Protein AF-A0A2N3GBC1-F1 (afdb_monomer_lite)

Sequence (72 aa):
MMREYDYFEWVAQRRGSMRALAQMASQPRRRTRPRTAEETRMLERSALSAMKRRELEGRLVRTAPREYVLRG

Secondary structure (DSSP, 8-state):
-PPPPPHHHHHHHHHHHHHHHHHHHHS--------SHHHHHHHHHHHHHHHHHHHHTT-EEE-SSS-EEE--

Structure (mmCIF, N/CA/C/O backbone):
data_AF-A0A2N3GBC1-F1
#
_entry.id   AF-A0A2N3GBC1-F1
#
loop_
_atom_site.group_PDB
_atom_site.id
_atom_site.type_symbol
_atom_site.label_atom_id
_atom_site.label_alt_id
_atom_site.label_comp_id
_atom_site.label_asym_id
_atom_site.label_entity_id
_atom_site.label_seq_id
_atom_site.pdbx_PDB_ins_code
_atom_site.Cartn_x
_atom_site.Cartn_y
_atom_site.Cartn_z
_atom_site.occupancy
_atom_site.B_iso_or_equiv
_atom_site.auth_seq_id
_atom_site.auth_comp_id
_atom_site.auth_asym_id
_atom_site.auth_atom_id
_atom_site.pdbx_PDB_model_num
ATOM 1 N N . MET A 1 1 ? 7.967 23.945 -18.309 1.00 41.91 1 MET A N 1
ATOM 2 C CA . MET A 1 1 ? 8.093 23.667 -19.756 1.00 41.91 1 MET A CA 1
ATOM 3 C C . MET A 1 1 ? 7.478 22.304 -20.031 1.00 41.91 1 MET A C 1
ATOM 5 O O . MET A 1 1 ? 7.943 21.337 -19.443 1.00 41.91 1 MET A O 1
ATOM 9 N N . MET A 1 2 ? 6.421 22.225 -20.845 1.00 56.09 2 MET A N 1
ATOM 10 C CA . MET A 1 2 ? 5.951 20.949 -21.400 1.00 56.09 2 MET A CA 1
ATOM 11 C C . MET A 1 2 ? 6.758 20.679 -22.670 1.00 56.09 2 MET A C 1
ATOM 13 O O . MET A 1 2 ? 6.780 21.525 -23.557 1.00 56.09 2 MET A O 1
ATOM 17 N N . ARG A 1 3 ? 7.467 19.549 -22.725 1.00 70.62 3 ARG A N 1
ATOM 18 C CA . ARG A 1 3 ? 8.116 19.077 -23.951 1.00 70.62 3 ARG A CA 1
ATOM 19 C C . ARG A 1 3 ? 7.069 18.310 -24.755 1.00 70.62 3 ARG A C 1
ATOM 21 O O . ARG A 1 3 ? 6.454 17.393 -24.215 1.00 70.62 3 ARG A O 1
ATOM 28 N N . GLU A 1 4 ? 6.859 18.697 -26.006 1.00 79.56 4 GLU A N 1
ATOM 29 C CA . GLU A 1 4 ? 6.047 17.921 -26.942 1.00 79.56 4 GLU A CA 1
ATOM 30 C C . GLU A 1 4 ? 6.844 16.683 -27.358 1.00 79.56 4 GLU A C 1
ATOM 32 O O . GLU A 1 4 ? 8.002 16.790 -27.762 1.00 79.56 4 GLU A O 1
ATOM 37 N N . TYR A 1 5 ? 6.246 15.509 -27.176 1.00 79.94 5 TYR A N 1
ATOM 38 C CA . TYR A 1 5 ? 6.827 14.236 -27.587 1.00 79.94 5 TYR A CA 1
ATOM 39 C C . TYR A 1 5 ? 6.192 13.819 -28.906 1.00 79.94 5 TYR A C 1
ATOM 41 O O . TYR A 1 5 ? 4.964 13.861 -29.033 1.00 79.94 5 TYR A O 1
ATOM 49 N N . ASP A 1 6 ? 7.003 13.366 -29.860 1.00 86.75 6 ASP A N 1
ATOM 50 C CA . ASP A 1 6 ? 6.454 12.640 -31.001 1.00 86.75 6 ASP A CA 1
ATOM 51 C C . ASP A 1 6 ? 5.887 11.278 -30.550 1.00 86.75 6 ASP A C 1
ATOM 53 O O . ASP A 1 6 ? 6.118 10.806 -29.428 1.00 86.75 6 ASP A O 1
ATOM 57 N N . TYR A 1 7 ? 5.098 10.638 -31.415 1.00 76.69 7 TYR A N 1
ATOM 58 C CA . TYR A 1 7 ? 4.444 9.372 -31.081 1.00 76.69 7 TYR A CA 1
ATOM 59 C C . TYR A 1 7 ? 5.447 8.285 -30.655 1.00 76.69 7 TYR A C 1
ATOM 61 O O . TYR A 1 7 ? 5.173 7.525 -29.723 1.00 76.69 7 TYR A O 1
ATOM 69 N N . PHE A 1 8 ? 6.620 8.212 -31.287 1.00 81.06 8 PHE A N 1
ATOM 70 C CA . PHE A 1 8 ? 7.616 7.180 -31.007 1.00 81.06 8 PHE A CA 1
ATOM 71 C C . PHE A 1 8 ? 8.381 7.460 -29.711 1.00 81.06 8 PHE A C 1
ATOM 73 O O . PHE A 1 8 ? 8.577 6.537 -28.916 1.00 81.06 8 PHE A O 1
ATOM 80 N N . GLU A 1 9 ? 8.743 8.716 -29.452 1.00 74.94 9 GLU A N 1
ATOM 81 C CA . GLU A 1 9 ? 9.329 9.172 -28.194 1.00 74.94 9 GLU A CA 1
ATOM 82 C C . GLU A 1 9 ? 8.365 8.928 -27.028 1.00 74.94 9 GLU A C 1
ATOM 84 O O . GLU A 1 9 ? 8.770 8.395 -25.991 1.00 74.94 9 GLU A O 1
ATOM 89 N N . TRP A 1 10 ? 7.074 9.221 -27.210 1.00 77.62 10 TRP A N 1
ATOM 90 C CA . TRP A 1 10 ? 6.049 8.954 -26.204 1.00 77.62 10 TRP A CA 1
ATOM 91 C C . TRP A 1 10 ? 5.882 7.454 -25.941 1.00 77.62 10 TRP A C 1
ATOM 93 O O . TRP A 1 10 ? 5.844 7.030 -24.783 1.00 77.62 10 TRP A O 1
ATOM 103 N N . VAL A 1 11 ? 5.844 6.616 -26.987 1.00 74.81 11 VAL A N 1
ATOM 104 C CA . VAL A 1 11 ? 5.785 5.151 -26.833 1.00 74.81 11 VAL A CA 1
ATOM 105 C C . VAL A 1 11 ? 7.040 4.620 -26.131 1.00 74.81 11 VAL A C 1
ATOM 107 O O . VAL A 1 11 ? 6.921 3.765 -25.250 1.00 74.81 11 VAL A O 1
ATOM 110 N N . ALA A 1 12 ? 8.233 5.119 -26.463 1.00 70.75 12 ALA A N 1
ATOM 111 C CA . ALA A 1 12 ? 9.491 4.706 -25.841 1.00 70.75 12 ALA A CA 1
ATOM 112 C C . ALA A 1 12 ? 9.559 5.112 -24.360 1.00 70.75 12 ALA A C 1
ATOM 114 O O . ALA A 1 12 ? 9.863 4.277 -23.502 1.00 70.75 12 ALA A O 1
ATOM 115 N N . GLN A 1 13 ? 9.191 6.354 -24.039 1.00 77.00 13 GLN A N 1
ATOM 116 C CA . GLN A 1 13 ? 9.126 6.859 -22.668 1.00 77.00 13 GLN A CA 1
ATOM 117 C C . GLN A 1 13 ? 8.087 6.093 -21.841 1.00 77.00 13 GLN A C 1
ATOM 119 O O . GLN A 1 13 ? 8.366 5.690 -20.709 1.00 77.00 13 GLN A O 1
ATOM 124 N N . ARG A 1 14 ? 6.907 5.826 -22.417 1.00 75.31 14 ARG A N 1
ATOM 125 C CA . ARG A 1 14 ? 5.827 5.079 -21.761 1.00 75.31 14 ARG A CA 1
ATOM 126 C C . ARG A 1 14 ? 6.182 3.605 -21.563 1.00 75.31 14 ARG A C 1
ATOM 128 O O . ARG A 1 14 ? 5.863 3.039 -20.524 1.00 75.31 14 ARG A O 1
ATOM 135 N N . ARG A 1 15 ? 6.889 2.970 -22.502 1.00 70.81 15 ARG A N 1
ATOM 136 C CA . ARG A 1 15 ? 7.420 1.605 -22.323 1.00 70.81 15 ARG A CA 1
ATOM 137 C C . ARG A 1 15 ? 8.505 1.555 -21.247 1.00 70.81 15 ARG A C 1
ATOM 139 O O . ARG A 1 15 ? 8.504 0.629 -20.436 1.00 70.81 15 ARG A O 1
ATOM 146 N N . GLY A 1 16 ? 9.389 2.553 -21.202 1.00 72.50 16 GLY A N 1
ATOM 147 C CA . GLY A 1 16 ? 10.410 2.691 -20.161 1.00 72.50 16 GLY A CA 1
ATOM 148 C C . GLY A 1 16 ? 9.808 2.846 -18.762 1.00 72.50 16 GLY A C 1
ATOM 149 O O . GLY A 1 16 ? 10.209 2.139 -17.837 1.00 72.50 16 GLY A O 1
ATOM 150 N N . SER A 1 17 ? 8.785 3.694 -18.615 1.00 74.88 17 SER A N 1
ATOM 151 C CA . SER A 1 17 ? 8.089 3.893 -17.338 1.00 74.88 17 SER A CA 1
ATOM 152 C C . SER A 1 17 ? 7.247 2.682 -16.930 1.00 74.88 17 SER A C 1
ATOM 154 O O . SER A 1 17 ? 7.280 2.290 -15.766 1.00 74.88 17 SER A O 1
ATOM 156 N N . MET A 1 18 ? 6.570 2.018 -17.872 1.00 71.06 18 MET A N 1
ATOM 157 C CA . MET A 1 18 ? 5.841 0.770 -17.610 1.00 71.06 18 MET A CA 1
ATOM 158 C C . MET A 1 18 ? 6.773 -0.351 -17.145 1.00 71.06 18 MET A C 1
ATOM 160 O O . MET A 1 18 ? 6.424 -1.092 -16.228 1.00 71.06 18 MET A O 1
ATOM 164 N N . ARG A 1 19 ? 7.976 -0.457 -17.723 1.00 73.31 19 ARG A N 1
ATOM 165 C CA . ARG A 1 19 ? 8.993 -1.422 -17.283 1.00 73.31 19 ARG A CA 1
ATOM 166 C C . ARG A 1 19 ? 9.475 -1.123 -15.863 1.00 73.31 19 ARG A C 1
ATOM 168 O O . ARG A 1 19 ? 9.577 -2.051 -15.067 1.00 73.31 19 ARG A O 1
ATOM 175 N N . ALA A 1 20 ? 9.717 0.145 -15.531 1.00 65.38 20 ALA A N 1
ATOM 176 C CA . ALA A 1 20 ? 10.097 0.559 -14.179 1.00 65.38 20 ALA A CA 1
ATOM 177 C C . ALA A 1 20 ? 8.975 0.296 -13.156 1.00 65.38 20 ALA A C 1
ATOM 179 O O . ALA A 1 20 ? 9.231 -0.248 -12.083 1.00 65.38 20 ALA A O 1
ATOM 180 N N . LEU A 1 21 ? 7.721 0.593 -13.509 1.00 66.69 21 LEU A N 1
ATOM 181 C CA . LEU A 1 21 ? 6.549 0.298 -12.678 1.00 66.69 21 LEU A CA 1
ATOM 182 C C . LEU A 1 21 ? 6.365 -1.208 -12.466 1.00 66.69 21 LEU A C 1
ATOM 184 O O . LEU A 1 21 ? 6.140 -1.642 -11.338 1.00 66.69 21 LEU A O 1
ATOM 188 N N . ALA A 1 22 ? 6.508 -2.011 -13.522 1.00 73.31 22 ALA A N 1
ATOM 189 C CA . ALA A 1 22 ? 6.444 -3.466 -13.435 1.00 73.31 22 ALA A CA 1
ATOM 190 C C . ALA A 1 22 ? 7.575 -4.026 -12.562 1.00 73.31 22 ALA A C 1
ATOM 192 O O . ALA A 1 22 ? 7.327 -4.893 -11.730 1.00 73.31 22 ALA A O 1
ATOM 193 N N . GLN A 1 23 ? 8.795 -3.490 -12.682 1.00 72.81 23 GLN A N 1
ATOM 194 C CA . GLN A 1 23 ? 9.919 -3.854 -11.817 1.00 72.81 23 GLN A CA 1
ATOM 195 C C . GLN A 1 23 ? 9.633 -3.522 -10.349 1.00 72.81 23 GLN A C 1
ATOM 197 O O . GLN A 1 23 ? 9.796 -4.392 -9.496 1.00 72.81 23 GLN A O 1
ATOM 202 N N . MET A 1 24 ? 9.133 -2.321 -10.048 1.00 61.72 24 MET A N 1
ATOM 203 C CA . MET A 1 24 ? 8.751 -1.927 -8.686 1.00 61.72 24 MET A CA 1
ATOM 204 C C . MET A 1 24 ? 7.617 -2.791 -8.118 1.00 61.72 24 MET A C 1
ATOM 206 O O . MET A 1 24 ? 7.671 -3.181 -6.955 1.00 61.72 24 MET A O 1
ATOM 210 N N . ALA A 1 25 ? 6.609 -3.126 -8.927 1.00 67.25 25 ALA A N 1
ATOM 211 C CA . ALA A 1 25 ? 5.511 -4.008 -8.532 1.00 67.25 25 ALA A CA 1
ATOM 212 C C . ALA A 1 25 ? 5.958 -5.469 -8.344 1.00 67.25 25 ALA A C 1
ATOM 214 O O . ALA A 1 25 ? 5.427 -6.163 -7.479 1.00 67.25 25 ALA A O 1
ATOM 215 N N . SER A 1 26 ? 6.942 -5.924 -9.126 1.00 70.94 26 SER A N 1
ATOM 216 C CA . SER A 1 26 ? 7.510 -7.275 -9.039 1.00 70.94 26 SER A CA 1
ATOM 217 C C . SER A 1 26 ? 8.479 -7.459 -7.873 1.00 70.94 26 SER A C 1
ATOM 219 O O . SER A 1 26 ? 8.788 -8.597 -7.520 1.00 70.94 26 SER A O 1
ATOM 221 N N . GLN A 1 27 ? 8.964 -6.370 -7.259 1.00 69.69 27 GLN A N 1
ATOM 222 C CA . GLN A 1 27 ? 9.801 -6.496 -6.076 1.00 69.69 27 GLN A CA 1
ATOM 223 C C . GLN A 1 27 ? 8.975 -7.137 -4.958 1.00 69.69 27 GLN A C 1
ATOM 225 O O . GLN A 1 27 ? 7.945 -6.581 -4.556 1.00 69.69 27 GLN A O 1
ATOM 230 N N . PRO A 1 28 ? 9.407 -8.295 -4.424 1.00 63.03 28 PRO A N 1
ATOM 231 C CA . PRO A 1 28 ? 8.717 -8.902 -3.307 1.00 63.03 28 PRO A CA 1
ATOM 232 C C . PRO A 1 28 ? 8.737 -7.891 -2.167 1.00 63.03 28 PRO A C 1
ATOM 234 O O . PRO A 1 28 ? 9.807 -7.486 -1.705 1.00 63.03 28 PRO A O 1
ATOM 237 N N . ARG A 1 29 ? 7.548 -7.459 -1.730 1.00 65.81 29 ARG A N 1
ATOM 238 C CA . ARG A 1 29 ? 7.400 -6.598 -0.557 1.00 65.81 29 ARG A CA 1
ATOM 239 C C . ARG A 1 29 ? 8.021 -7.338 0.620 1.00 65.81 29 ARG A C 1
ATOM 241 O O . ARG A 1 29 ? 7.380 -8.199 1.223 1.00 65.81 29 ARG A O 1
ATOM 248 N N . ARG A 1 30 ? 9.281 -7.028 0.938 1.00 58.91 30 ARG A N 1
ATOM 249 C CA . ARG A 1 30 ? 9.935 -7.518 2.146 1.00 58.91 30 ARG A CA 1
ATOM 250 C C . ARG A 1 30 ? 9.125 -6.965 3.306 1.00 58.91 30 ARG A C 1
ATOM 252 O O . ARG A 1 30 ? 9.240 -5.794 3.646 1.00 58.91 30 ARG A O 1
ATOM 259 N N . ARG A 1 31 ? 8.279 -7.812 3.896 1.00 58.66 31 ARG A N 1
ATOM 260 C CA . ARG A 1 31 ? 7.703 -7.562 5.215 1.00 58.66 31 ARG A CA 1
ATOM 261 C C . ARG A 1 31 ? 8.867 -7.590 6.198 1.00 58.66 31 ARG A C 1
ATOM 263 O O . ARG A 1 31 ? 9.192 -8.634 6.756 1.00 58.66 31 ARG A O 1
ATOM 270 N N . THR A 1 32 ? 9.554 -6.462 6.348 1.00 65.88 32 THR A N 1
ATOM 271 C CA . THR A 1 32 ? 10.495 -6.264 7.442 1.00 65.88 32 THR A CA 1
ATOM 272 C C . THR A 1 32 ? 9.676 -6.347 8.716 1.00 65.88 32 THR A C 1
ATOM 274 O O . THR A 1 32 ? 8.797 -5.516 8.947 1.00 65.88 32 THR A O 1
ATOM 277 N N . ARG A 1 33 ? 9.901 -7.398 9.508 1.00 67.56 33 ARG A N 1
ATOM 278 C CA . ARG A 1 33 ? 9.368 -7.431 10.869 1.00 67.56 33 ARG A CA 1
ATOM 279 C C . ARG A 1 33 ? 9.888 -6.180 11.589 1.00 67.56 33 ARG A C 1
ATOM 281 O O . ARG A 1 33 ? 11.064 -5.858 11.384 1.00 67.56 33 ARG A O 1
ATOM 288 N N . PRO A 1 34 ? 9.045 -5.475 12.362 1.00 68.38 34 PRO A N 1
ATOM 289 C CA . PRO A 1 34 ? 9.502 -4.331 13.138 1.00 68.38 34 PRO A CA 1
ATOM 290 C C . PRO A 1 34 ? 10.669 -4.785 14.015 1.00 68.38 34 PRO A C 1
ATOM 292 O O . PRO A 1 34 ? 10.596 -5.823 14.676 1.00 68.38 34 PRO A O 1
ATOM 295 N N . ARG A 1 35 ? 11.783 -4.064 13.926 1.00 72.12 35 ARG A N 1
ATOM 296 C CA . ARG A 1 35 ? 13.040 -4.397 14.599 1.00 72.12 35 ARG A CA 1
ATOM 297 C C . ARG A 1 35 ? 13.073 -3.856 16.024 1.00 72.12 35 ARG A C 1
ATOM 299 O O . ARG A 1 35 ? 13.826 -4.380 16.838 1.00 72.12 35 ARG A O 1
ATOM 306 N N . THR A 1 36 ? 12.265 -2.839 16.330 1.00 86.31 36 THR A N 1
ATOM 307 C CA . THR A 1 36 ? 12.245 -2.170 17.638 1.00 86.31 36 THR A CA 1
ATOM 308 C C . THR A 1 36 ? 10.841 -2.123 18.243 1.00 86.31 36 THR A C 1
ATOM 310 O O . THR A 1 36 ? 9.827 -2.172 17.544 1.00 86.31 36 THR A O 1
ATOM 313 N N . ALA A 1 37 ? 10.766 -1.995 19.571 1.00 85.81 37 ALA A N 1
ATOM 314 C CA . ALA A 1 37 ? 9.491 -1.839 20.272 1.00 85.81 37 ALA A CA 1
ATOM 315 C C . ALA A 1 37 ? 8.758 -0.544 19.864 1.00 85.81 37 ALA A C 1
ATOM 317 O O . ALA A 1 37 ? 7.528 -0.501 19.847 1.00 85.81 37 ALA A O 1
ATOM 318 N N . GLU A 1 38 ? 9.504 0.505 19.505 1.00 84.56 38 GLU A N 1
ATOM 319 C CA . GLU A 1 38 ? 8.947 1.769 19.016 1.00 84.56 38 GLU A CA 1
ATOM 320 C C . GLU A 1 38 ? 8.302 1.627 17.638 1.00 84.56 38 GLU A C 1
ATOM 322 O O . GLU A 1 38 ? 7.191 2.121 17.440 1.00 84.56 38 GLU A O 1
ATOM 327 N N . GLU A 1 39 ? 8.943 0.902 16.716 1.00 74.06 39 GLU A N 1
ATOM 328 C CA . GLU A 1 39 ? 8.367 0.583 15.406 1.00 74.06 39 GLU A CA 1
ATOM 329 C C . GLU A 1 39 ? 7.064 -0.206 15.559 1.00 74.06 39 GLU A C 1
ATOM 331 O O . GLU A 1 39 ? 6.066 0.124 14.917 1.00 74.06 39 GLU A O 1
ATOM 336 N N . THR A 1 40 ? 7.027 -1.186 16.465 1.00 84.50 40 THR A N 1
ATOM 337 C CA . THR A 1 40 ? 5.803 -1.939 16.773 1.00 84.50 40 THR A CA 1
ATOM 338 C C . THR A 1 40 ? 4.694 -1.021 17.299 1.00 84.50 40 THR A C 1
ATOM 340 O O . THR A 1 40 ? 3.593 -1.020 16.750 1.00 84.50 40 THR A O 1
ATOM 343 N N . ARG A 1 41 ? 4.982 -0.149 18.279 1.00 84.81 41 ARG A N 1
ATOM 344 C CA . ARG A 1 41 ? 4.000 0.822 18.812 1.00 84.81 41 ARG A CA 1
ATOM 345 C C . ARG A 1 41 ? 3.531 1.833 17.760 1.00 84.81 41 ARG A C 1
ATOM 347 O O . ARG A 1 41 ? 2.386 2.286 17.784 1.00 84.81 41 ARG A O 1
ATOM 354 N N . MET A 1 42 ? 4.409 2.253 16.849 1.00 85.00 42 MET A N 1
ATOM 355 C CA . MET A 1 42 ? 4.058 3.129 15.725 1.00 85.00 42 MET A CA 1
ATOM 356 C C . MET A 1 42 ? 3.109 2.422 14.746 1.00 85.00 42 MET A C 1
ATOM 358 O O . MET A 1 42 ? 2.122 3.024 14.308 1.00 85.00 42 MET A O 1
ATOM 362 N N . LEU A 1 43 ? 3.367 1.148 14.437 1.00 79.56 43 LEU A N 1
ATOM 363 C CA . LEU A 1 43 ? 2.499 0.326 13.591 1.00 79.56 43 LEU A CA 1
ATOM 364 C C . LEU A 1 43 ? 1.128 0.099 14.237 1.00 79.56 43 LEU A C 1
ATOM 366 O O . LEU A 1 43 ? 0.116 0.271 13.562 1.00 79.56 43 LEU A O 1
ATOM 370 N N . GLU A 1 44 ? 1.075 -0.193 15.539 1.00 80.00 44 GLU A N 1
ATOM 371 C CA . GLU A 1 44 ? -0.178 -0.328 16.297 1.00 80.00 44 GLU A CA 1
ATOM 372 C C . GLU A 1 44 ? -1.007 0.965 16.258 1.00 80.00 44 GLU A C 1
ATOM 374 O O . GLU A 1 44 ? -2.192 0.939 15.918 1.00 80.00 44 GLU A O 1
ATOM 379 N N . ARG A 1 45 ? -0.383 2.127 16.512 1.00 80.94 45 ARG A N 1
ATOM 380 C CA . ARG A 1 45 ? -1.047 3.4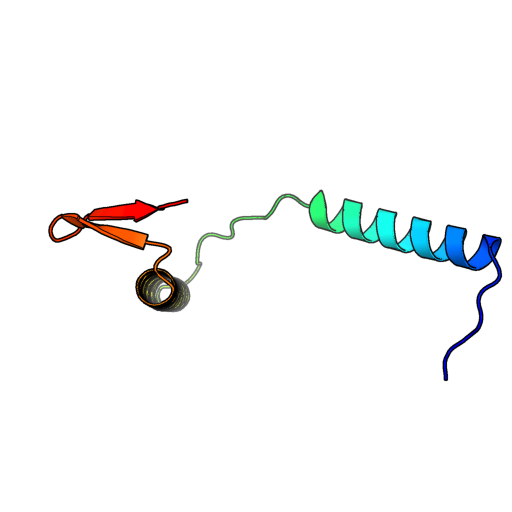43 16.414 1.00 80.94 45 ARG A CA 1
ATOM 381 C C . ARG A 1 45 ? -1.565 3.733 15.005 1.00 80.94 45 ARG A C 1
ATOM 383 O O . ARG A 1 45 ? -2.666 4.268 14.847 1.00 80.94 45 ARG A O 1
ATOM 390 N N . SER A 1 46 ? -0.795 3.363 13.985 1.00 76.00 46 SER A N 1
ATOM 391 C CA . SER A 1 46 ? -1.180 3.524 12.580 1.00 76.00 46 SER A CA 1
ATOM 392 C C . SER A 1 46 ? -2.360 2.622 12.214 1.00 76.00 46 SER A C 1
ATOM 394 O O . SER A 1 46 ? -3.305 3.088 11.576 1.00 76.00 4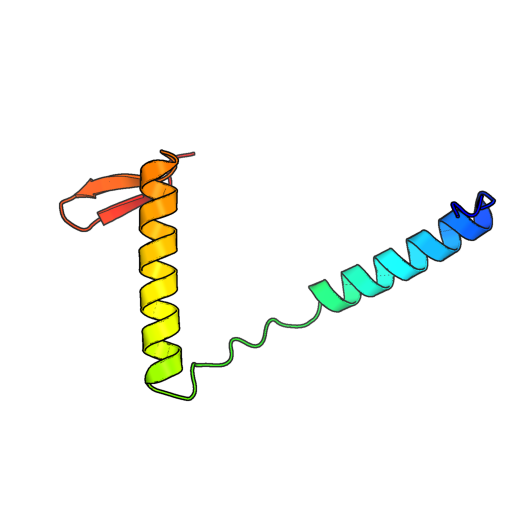6 SER A O 1
ATOM 396 N N . ALA A 1 47 ? -2.354 1.366 12.671 1.00 76.12 47 ALA A N 1
ATOM 397 C CA . ALA A 1 47 ? -3.447 0.418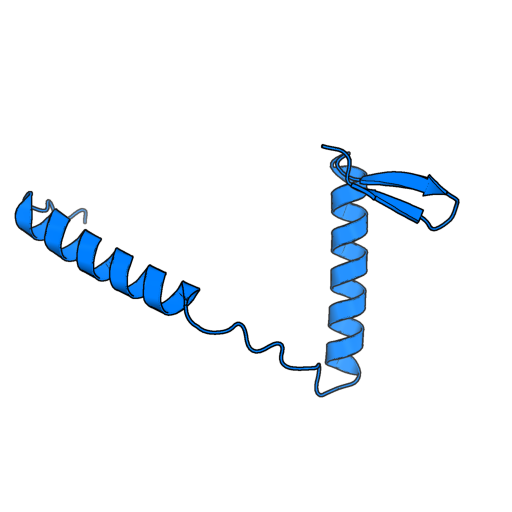 12.477 1.00 76.12 47 ALA A CA 1
ATOM 398 C C . ALA A 1 47 ? -4.740 0.901 13.152 1.00 76.12 47 ALA A C 1
ATOM 400 O O . ALA A 1 47 ? -5.780 0.961 12.497 1.00 76.12 47 ALA A O 1
ATOM 401 N N . LEU A 1 48 ? -4.664 1.355 14.409 1.00 73.75 48 LEU A N 1
ATOM 402 C CA . LEU A 1 48 ? -5.801 1.948 15.126 1.00 73.75 48 LEU A CA 1
ATOM 403 C C . LEU A 1 48 ? -6.365 3.171 14.390 1.00 73.75 48 LEU A C 1
ATOM 405 O O . LEU A 1 48 ? -7.578 3.315 14.244 1.00 73.75 48 LEU A O 1
ATOM 409 N N . SER A 1 49 ? -5.491 4.038 13.877 1.00 72.69 49 SER A N 1
ATOM 410 C CA . SER A 1 49 ? -5.895 5.238 13.133 1.00 72.69 49 SER A CA 1
ATOM 411 C C . SER A 1 49 ? -6.513 4.909 11.769 1.00 72.69 49 SER A C 1
ATOM 413 O O . SER A 1 49 ? -7.386 5.634 11.293 1.00 72.69 49 SER A O 1
ATOM 415 N N . ALA A 1 50 ? -6.070 3.831 11.120 1.00 73.94 50 ALA A N 1
ATOM 416 C CA . ALA A 1 50 ? -6.653 3.340 9.875 1.00 73.94 50 ALA A CA 1
ATOM 417 C C . ALA A 1 50 ? -8.027 2.688 10.103 1.00 73.94 50 ALA A C 1
ATOM 419 O O . ALA A 1 50 ? -8.939 2.919 9.312 1.00 73.94 50 ALA A O 1
ATOM 420 N N . MET A 1 51 ? -8.203 1.933 11.196 1.00 67.06 51 MET A N 1
ATOM 421 C CA . MET A 1 51 ? -9.502 1.363 11.580 1.00 67.06 51 MET A CA 1
ATOM 422 C C . MET A 1 51 ? -10.536 2.457 11.852 1.00 67.06 51 MET A C 1
ATOM 424 O O . MET A 1 51 ? -11.604 2.435 11.246 1.00 67.06 51 MET A O 1
ATOM 428 N N . LYS A 1 52 ? -10.183 3.461 12.668 1.00 73.00 52 LYS A N 1
ATOM 429 C CA . LYS A 1 52 ? -11.061 4.607 12.958 1.00 73.00 52 LYS A CA 1
ATOM 430 C C . LYS A 1 52 ? -11.482 5.353 11.692 1.00 73.00 52 LYS A C 1
ATOM 432 O O . LYS A 1 52 ? -12.647 5.694 11.542 1.00 73.00 52 LYS A O 1
ATOM 437 N N . ARG A 1 53 ? -10.551 5.578 10.756 1.00 68.88 53 ARG A N 1
ATOM 438 C CA . ARG A 1 53 ? -10.868 6.215 9.467 1.00 68.88 53 ARG A CA 1
ATOM 439 C C . ARG A 1 53 ? -11.854 5.394 8.640 1.00 68.88 53 ARG A C 1
ATOM 441 O O . ARG A 1 53 ? -12.805 5.957 8.122 1.00 68.88 53 ARG A O 1
ATOM 448 N N . ARG A 1 54 ? -11.681 4.072 8.557 1.00 65.94 54 ARG A N 1
ATOM 449 C CA . ARG A 1 54 ? -12.604 3.204 7.802 1.00 65.94 54 ARG A CA 1
ATOM 450 C C . ARG A 1 54 ? -13.999 3.111 8.423 1.00 65.94 54 ARG A C 1
ATOM 452 O O . ARG A 1 54 ? -14.968 2.985 7.681 1.00 65.94 54 ARG A O 1
ATOM 459 N N . GLU A 1 55 ? -14.093 3.163 9.750 1.00 67.94 55 GLU A N 1
ATOM 460 C CA . GLU A 1 55 ? -15.368 3.247 10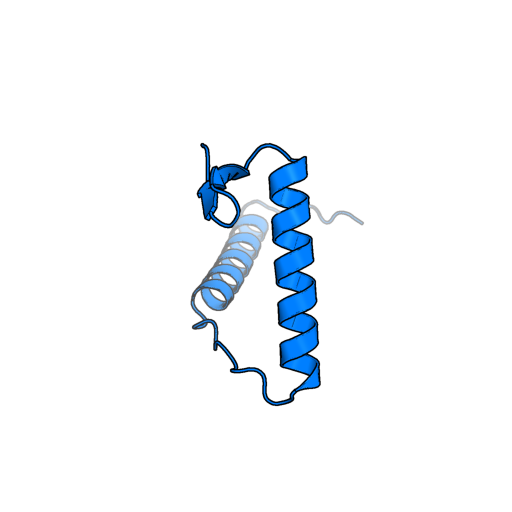.473 1.00 67.94 55 GLU A CA 1
ATOM 461 C C . GLU A 1 55 ? -16.077 4.579 10.171 1.00 67.94 55 GLU A C 1
ATOM 463 O O . GLU A 1 55 ? -17.249 4.576 9.805 1.00 67.94 55 GLU A O 1
ATOM 468 N N . LEU A 1 56 ? -15.347 5.702 10.203 1.00 70.44 56 LEU A N 1
ATOM 469 C CA . LEU A 1 56 ? -15.872 7.028 9.838 1.00 70.44 56 LEU A CA 1
ATOM 470 C C . LEU A 1 56 ? -16.283 7.132 8.358 1.00 70.44 56 LEU A C 1
ATOM 472 O O . LEU A 1 56 ? -17.281 7.768 8.043 1.00 70.44 56 LEU A O 1
ATOM 476 N N . GLU A 1 57 ? -15.540 6.493 7.451 1.00 73.75 57 GLU A N 1
ATOM 477 C CA . GLU A 1 57 ? -15.861 6.408 6.017 1.00 73.75 57 GLU A CA 1
ATOM 478 C C . GLU A 1 57 ? -17.040 5.457 5.714 1.00 73.75 57 GLU A C 1
ATOM 480 O O . GLU A 1 57 ? -17.408 5.295 4.552 1.00 73.75 57 GLU A O 1
ATOM 485 N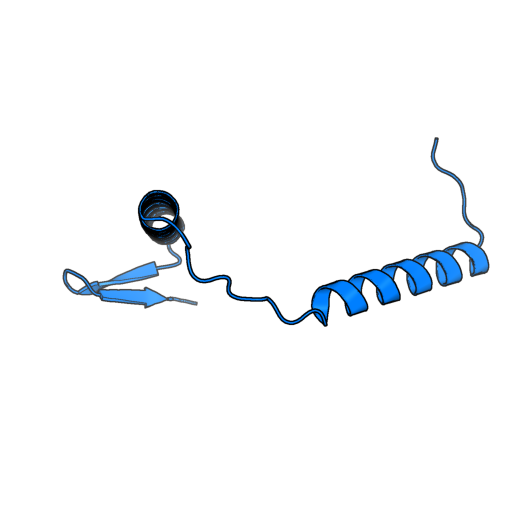 N . GLY A 1 58 ? -17.616 4.785 6.720 1.00 68.00 58 GLY A N 1
ATOM 486 C CA . GLY A 1 58 ? -18.754 3.871 6.554 1.00 68.00 58 GLY A CA 1
ATOM 487 C C . GLY A 1 58 ? -18.425 2.538 5.864 1.00 68.00 58 GLY A C 1
ATOM 488 O O . GLY A 1 58 ? -19.325 1.742 5.604 1.00 68.00 58 GLY A O 1
ATOM 489 N N . ARG A 1 59 ? -17.143 2.265 5.585 1.00 70.31 59 ARG A N 1
ATOM 490 C CA . ARG A 1 59 ? -16.657 1.033 4.923 1.00 70.31 59 ARG A CA 1
ATOM 491 C C . ARG A 1 59 ? -16.559 -0.168 5.864 1.00 70.31 59 ARG A C 1
ATOM 493 O O . ARG A 1 59 ? -16.369 -1.303 5.427 1.00 70.31 59 ARG A O 1
ATOM 500 N N . LEU A 1 60 ? -16.622 0.085 7.166 1.00 65.25 60 LEU A N 1
ATOM 501 C CA . LEU A 1 60 ? -16.474 -0.914 8.212 1.00 65.25 60 LEU A CA 1
ATOM 502 C C . LEU A 1 60 ? -17.703 -0.872 9.115 1.00 65.25 60 LEU A C 1
ATOM 504 O O . LEU A 1 60 ? -17.994 0.160 9.713 1.00 65.25 60 LEU A O 1
ATOM 508 N N . VAL A 1 61 ? -18.424 -1.991 9.200 1.00 61.25 61 VAL A N 1
ATOM 509 C CA . VAL A 1 61 ? -19.607 -2.119 10.059 1.00 61.25 61 VAL A CA 1
ATOM 510 C C . VAL A 1 61 ? -19.238 -2.929 11.291 1.00 61.25 61 VAL A C 1
ATOM 512 O O . VAL A 1 61 ? -18.669 -4.018 11.197 1.00 61.25 61 VAL A O 1
ATOM 515 N N . ARG A 1 62 ? -19.550 -2.372 12.461 1.00 63.69 62 ARG A N 1
ATOM 516 C CA . ARG A 1 62 ? -19.355 -3.028 13.751 1.00 63.69 62 ARG A CA 1
ATOM 517 C C . ARG A 1 62 ? -20.443 -4.080 13.938 1.00 63.69 62 ARG A C 1
ATOM 519 O O . ARG A 1 62 ? -21.617 -3.736 14.045 1.00 63.69 62 ARG A O 1
ATOM 526 N N . THR A 1 63 ? -20.055 -5.350 13.957 1.00 61.28 63 THR A N 1
ATOM 527 C CA . THR A 1 63 ? -20.988 -6.482 14.087 1.00 61.28 63 THR A CA 1
ATOM 528 C C . THR A 1 63 ? -21.043 -7.034 15.512 1.00 61.28 63 THR A C 1
ATOM 530 O O . THR A 1 63 ? -22.043 -7.637 15.884 1.00 61.28 63 THR A O 1
ATOM 533 N N . ALA A 1 64 ? -20.015 -6.783 16.334 1.00 62.16 64 ALA A N 1
ATOM 534 C CA . ALA A 1 64 ? -19.967 -7.161 17.750 1.00 62.16 64 ALA A CA 1
ATOM 535 C C . ALA A 1 64 ? -19.142 -6.143 18.576 1.00 62.16 64 ALA A C 1
ATOM 537 O O . ALA A 1 64 ? -18.534 -5.229 18.005 1.00 62.16 64 ALA A O 1
ATOM 538 N N . PRO A 1 65 ? -19.039 -6.275 19.918 1.00 65.38 65 PRO A N 1
ATOM 539 C CA . PRO A 1 65 ? -18.294 -5.333 20.759 1.00 65.38 65 PRO A CA 1
ATOM 540 C C . PRO A 1 65 ? -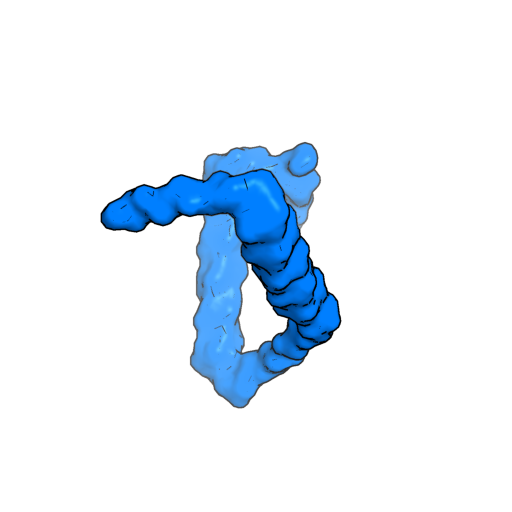16.829 -5.125 20.342 1.00 65.38 65 PRO A C 1
ATOM 542 O O . PRO A 1 65 ? -16.284 -4.053 20.612 1.00 65.38 65 PRO A O 1
ATOM 545 N N . ARG A 1 66 ? -16.209 -6.103 19.662 1.00 61.19 66 ARG A N 1
ATOM 546 C CA . ARG A 1 66 ? -14.824 -6.049 19.157 1.00 61.19 66 ARG A CA 1
ATOM 547 C C . ARG A 1 66 ? -14.639 -6.557 17.722 1.00 61.19 66 ARG A C 1
ATOM 549 O O . ARG A 1 66 ? -13.503 -6.641 17.264 1.00 61.19 66 ARG A O 1
ATOM 556 N N . GLU A 1 67 ? -15.719 -6.888 17.021 1.00 58.06 67 GLU A N 1
ATOM 557 C CA . GLU A 1 67 ? -15.636 -7.459 15.675 1.00 58.06 67 GLU A CA 1
ATOM 558 C C . GLU A 1 67 ? -16.130 -6.473 14.623 1.00 58.06 67 GLU A C 1
ATOM 560 O O . GLU A 1 67 ? -17.100 -5.733 14.810 1.00 58.06 67 GLU A O 1
ATOM 565 N N . TYR A 1 68 ? -15.398 -6.467 13.519 1.00 60.03 68 TYR A N 1
ATOM 566 C CA . TYR A 1 68 ? -15.410 -5.451 12.488 1.00 60.03 68 TYR A CA 1
ATOM 567 C C . TYR A 1 68 ? -15.382 -6.171 11.141 1.00 60.03 68 TYR A C 1
ATOM 569 O O . TYR A 1 68 ? -14.420 -6.882 10.846 1.00 60.03 68 TYR A O 1
ATOM 577 N N . VAL A 1 69 ? -16.426 -5.995 10.331 1.00 61.41 69 VAL A N 1
ATOM 578 C CA . VAL A 1 69 ? -16.542 -6.629 9.010 1.00 61.41 69 VAL A CA 1
ATOM 579 C C . VAL A 1 69 ? -16.498 -5.553 7.925 1.00 61.41 69 VAL A C 1
ATOM 581 O O . VAL A 1 69 ? -17.131 -4.501 8.043 1.00 61.41 69 VAL A O 1
ATOM 584 N N . LEU A 1 70 ? -15.716 -5.804 6.873 1.00 59.12 70 LEU A N 1
ATOM 585 C CA . LEU A 1 70 ? -15.680 -4.968 5.669 1.00 59.12 70 LEU A CA 1
ATOM 586 C C . LEU A 1 70 ? -17.015 -5.085 4.931 1.00 59.12 70 LEU A C 1
ATOM 588 O O . LEU A 1 70 ? -17.470 -6.195 4.659 1.00 59.12 70 LEU A O 1
ATOM 592 N N . ARG A 1 71 ? -17.635 -3.950 4.603 1.00 54.69 71 ARG A N 1
ATOM 593 C CA . ARG A 1 71 ? -18.905 -3.912 3.874 1.00 54.69 71 ARG A CA 1
ATOM 594 C C . ARG A 1 71 ? -18.692 -3.230 2.526 1.00 54.69 71 ARG A C 1
ATOM 596 O O . ARG A 1 71 ? -18.415 -2.035 2.503 1.00 54.69 71 ARG A O 1
ATOM 603 N N . GLY A 1 72 ? -18.879 -3.993 1.447 1.00 55.50 72 GLY A N 1
ATOM 604 C CA . GLY A 1 72 ? -18.767 -3.514 0.064 1.00 55.50 72 GLY A CA 1
ATOM 605 C C . GLY A 1 72 ? -17.365 -3.665 -0.496 1.00 55.50 72 GLY A C 1
ATOM 606 O O . GLY A 1 72 ? -16.487 -2.869 -0.100 1.00 55.50 72 GLY A O 1
#

Radius of gyration: 21.14 Å; chains: 1; bounding box: 34×33×52 Å

Foldseek 3Di:
DDDDDDPVRVVVVVVVVVVVVVVVVPPPPPPPDPPDPVSVVVVVVVVVVVVVVCVVVVQWDDPDPPDIDGDD

pLDDT: mean 70.36, std 8.7, range [41.91, 86.75]